Protein AF-A0A5B0FY81-F1 (afdb_monomer)

Mean predicted aligned error: 4.91 Å

Nearest PDB structures (foldseek):
  4obx-assembly2_C  TM=9.095E-01  e=8.368E-04  Saccharomyces cerevisiae S288C

Solvent-accessible surface area (backbone atoms only — not comparable to full-atom values): 5367 Å² total; per-residue (Å²): 115,67,67,61,50,46,33,49,53,48,72,73,47,59,93,93,61,84,86,84,86,91,75,80,62,65,57,83,55,62,73,57,31,54,49,50,59,57,44,46,70,62,49,45,46,61,53,26,59,73,75,42,99,56,32,64,61,45,41,52,50,48,51,52,55,66,73,44,56,37,64,68,58,46,43,52,48,39,44,74,40,68,52,73,92,76,82,130

Secondary structure (DSSP, 8-state):
-HHHHHHHHHHHSPTT-----------SSHHHHHHHHHHHHHHHHHHHHHH-S-HHHHHHHHHHHHHSPPHHHHHHHHHHTT--S---

Foldseek 3Di:
DVLVVLLVVVVPADVVDDDDDDDAAADPPVVVSVVVLVCLQVPQQVVCVVPPPCSPVSNVVSVCNNPDYHQVVVQVSNVVSPDPPRDD

Sequence (88 aa):
DYPRALSELYRVTKPGGRIVVLEFSTPTFAPFGKVYKKYIMKAIPPVARAISSNPESYVYLAESIIDWPDQRTLAQKFAQAGWQDVKY

Structure (mmCIF, N/CA/C/O backbone):
data_AF-A0A5B0FY81-F1
#
_entry.id   AF-A0A5B0FY81-F1
#
loop_
_atom_site.group_PDB
_atom_site.id
_atom_site.type_symbol
_atom_site.label_atom_id
_atom_site.label_alt_id
_atom_site.label_comp_id
_atom_site.label_asym_id
_atom_site.label_entity_id
_atom_site.label_seq_id
_atom_site.pdbx_PDB_ins_code
_atom_site.Cartn_x
_atom_site.Cartn_y
_atom_site.Cartn_z
_atom_site.occupancy
_atom_site.B_iso_or_equiv
_atom_site.auth_seq_id
_atom_site.auth_comp_id
_atom_site.auth_asym_id
_atom_site.auth_atom_id
_atom_site.pdbx_PDB_model_num
ATOM 1 N N . ASP A 1 1 ? 10.073 -4.984 5.828 1.00 86.88 1 ASP A N 1
ATOM 2 C CA . ASP A 1 1 ? 8.933 -5.901 6.009 1.00 86.88 1 ASP A CA 1
ATOM 3 C C . ASP A 1 1 ? 7.662 -5.099 6.282 1.00 86.88 1 ASP A C 1
ATOM 5 O O . ASP A 1 1 ? 7.517 -4.533 7.364 1.00 86.88 1 ASP A O 1
ATOM 9 N N . TYR A 1 2 ? 6.792 -4.950 5.280 1.00 92.94 2 TYR A N 1
ATOM 10 C CA . TYR A 1 2 ? 5.638 -4.047 5.368 1.00 92.94 2 TYR A CA 1
ATOM 11 C C . TYR A 1 2 ? 4.561 -4.479 6.389 1.00 92.94 2 TYR A C 1
ATOM 13 O O . TYR A 1 2 ? 4.039 -3.589 7.053 1.00 92.94 2 TYR A O 1
ATOM 21 N N . PRO A 1 3 ? 4.246 -5.772 6.637 1.00 95.38 3 PRO A N 1
ATOM 22 C CA . PRO A 1 3 ? 3.258 -6.172 7.647 1.00 95.38 3 PRO A CA 1
ATOM 23 C C . PRO A 1 3 ? 3.641 -5.737 9.066 1.00 95.38 3 PRO A C 1
ATOM 25 O O . PRO A 1 3 ? 2.782 -5.301 9.838 1.00 95.38 3 PRO A O 1
ATOM 28 N N . ARG A 1 4 ? 4.938 -5.783 9.401 1.00 97.56 4 ARG A N 1
ATOM 29 C CA . ARG A 1 4 ? 5.442 -5.239 10.667 1.00 97.56 4 ARG A CA 1
ATOM 30 C C . ARG A 1 4 ? 5.214 -3.731 10.748 1.00 97.56 4 ARG A C 1
ATOM 32 O O . ARG A 1 4 ? 4.765 -3.247 11.780 1.00 97.56 4 ARG A O 1
ATOM 39 N N . ALA A 1 5 ? 5.449 -3.004 9.655 1.00 96.94 5 ALA A N 1
ATOM 40 C CA . ALA A 1 5 ? 5.157 -1.574 9.593 1.00 96.94 5 ALA A CA 1
ATOM 41 C C . ALA A 1 5 ? 3.655 -1.285 9.769 1.00 96.94 5 ALA A C 1
ATOM 43 O O . ALA A 1 5 ? 3.310 -0.369 10.505 1.00 96.94 5 ALA A O 1
ATOM 44 N N . LEU A 1 6 ? 2.757 -2.091 9.187 1.00 97.31 6 LEU A N 1
ATOM 45 C CA . LEU A 1 6 ? 1.306 -1.925 9.379 1.00 97.31 6 LEU A CA 1
ATOM 46 C C . LEU A 1 6 ? 0.881 -2.114 10.843 1.00 97.31 6 LEU A C 1
ATOM 48 O O . LEU A 1 6 ? -0.003 -1.404 11.327 1.00 97.31 6 LEU A O 1
ATOM 52 N N . SER A 1 7 ? 1.532 -3.048 11.542 1.00 98.00 7 SER A N 1
ATOM 53 C CA . SER A 1 7 ? 1.315 -3.304 12.972 1.00 98.00 7 SER A CA 1
ATOM 54 C C . SER A 1 7 ? 1.843 -2.157 13.837 1.00 98.00 7 SER A C 1
ATOM 56 O O . SER A 1 7 ? 1.180 -1.728 14.779 1.00 98.00 7 SER A O 1
ATOM 58 N N . GLU A 1 8 ? 3.003 -1.596 13.488 1.00 98.31 8 GLU A N 1
ATOM 59 C CA . GLU A 1 8 ? 3.528 -0.410 14.171 1.00 98.31 8 GLU A CA 1
ATOM 60 C C . GLU A 1 8 ? 2.656 0.823 13.931 1.00 98.31 8 GLU A C 1
ATOM 62 O O . GLU A 1 8 ? 2.362 1.544 14.882 1.00 98.31 8 GLU A O 1
ATOM 67 N N . LEU A 1 9 ? 2.172 1.031 12.700 1.00 97.88 9 LEU A N 1
ATOM 68 C CA . LEU A 1 9 ? 1.210 2.090 12.388 1.00 97.88 9 LEU A CA 1
ATOM 69 C C . LEU A 1 9 ? -0.047 1.955 13.255 1.00 97.88 9 LEU A C 1
ATOM 71 O O . LEU A 1 9 ? -0.541 2.962 13.760 1.00 97.88 9 LEU A O 1
ATOM 75 N N . TYR A 1 10 ? -0.547 0.730 13.458 1.00 97.75 10 TYR A N 1
ATOM 76 C CA . TYR A 1 10 ? -1.695 0.478 14.333 1.00 97.75 10 TYR A CA 1
ATOM 77 C C . TYR A 1 10 ? -1.387 0.865 15.784 1.00 97.75 10 TYR A C 1
ATOM 79 O O . TYR A 1 10 ? -2.145 1.609 16.400 1.00 97.75 10 TYR A O 1
ATOM 87 N N . ARG A 1 11 ? -0.235 0.429 16.311 1.00 98.12 11 ARG A N 1
ATOM 88 C CA . ARG A 1 11 ? 0.188 0.685 17.696 1.00 98.12 11 ARG A CA 1
ATOM 89 C C . ARG A 1 11 ? 0.327 2.175 18.022 1.00 98.12 11 ARG A C 1
ATOM 91 O O . ARG A 1 11 ? 0.024 2.580 19.141 1.00 98.12 11 ARG A O 1
ATOM 98 N N . VAL A 1 12 ? 0.841 2.978 17.087 1.00 98.19 12 VAL A N 1
ATOM 99 C CA . VAL A 1 12 ? 1.120 4.409 17.327 1.00 98.19 12 VAL A CA 1
ATOM 100 C C . VAL A 1 12 ? -0.061 5.325 17.012 1.00 98.19 12 VAL A C 1
ATOM 102 O O . VAL A 1 12 ? -0.077 6.476 17.450 1.00 98.19 12 VAL A O 1
ATOM 105 N N . THR A 1 13 ? -1.048 4.843 16.257 1.00 98.12 13 THR A N 1
ATOM 106 C CA . THR A 1 13 ? -2.228 5.637 15.914 1.00 98.12 13 THR A CA 1
ATOM 107 C C . THR A 1 13 ? -3.169 5.709 17.113 1.00 98.12 13 THR A C 1
ATOM 109 O O . THR A 1 13 ? -3.503 4.700 17.728 1.00 98.12 13 THR A O 1
ATOM 112 N N . LYS A 1 14 ? -3.615 6.921 17.464 1.00 98.06 14 LYS A N 1
ATOM 113 C CA . LYS A 1 14 ? -4.587 7.112 18.551 1.00 98.06 14 LYS A CA 1
ATOM 114 C C . LYS A 1 14 ? -5.906 6.390 18.230 1.00 98.06 14 LYS A C 1
ATOM 116 O O . LYS A 1 14 ? -6.286 6.349 17.058 1.00 98.06 14 LYS A O 1
ATOM 121 N N . PRO A 1 15 ? -6.653 5.905 19.240 1.00 96.75 15 PRO A N 1
ATOM 122 C CA . PRO A 1 15 ? -7.999 5.376 19.028 1.00 96.75 15 PRO A CA 1
ATOM 123 C C . PRO A 1 15 ? -8.876 6.351 18.225 1.00 96.75 15 PRO A C 1
ATOM 125 O O . PRO A 1 15 ? -8.898 7.547 18.512 1.00 96.75 15 PRO A O 1
ATOM 128 N N . GLY A 1 16 ? -9.564 5.843 17.198 1.00 96.12 16 GLY A N 1
ATOM 129 C CA . GLY A 1 16 ? -10.364 6.646 16.259 1.00 96.12 16 GLY A CA 1
ATOM 130 C C . GLY A 1 16 ? -9.570 7.339 15.141 1.00 96.12 16 GLY A C 1
ATOM 131 O O . GLY A 1 16 ? -10.167 7.981 14.278 1.00 96.12 16 GLY A O 1
ATOM 132 N N . GLY A 1 17 ? -8.239 7.218 15.127 1.00 97.31 17 GLY A N 1
ATOM 133 C CA . GLY A 1 17 ? -7.392 7.733 14.055 1.00 97.31 17 GLY A CA 1
ATOM 134 C C . GLY A 1 17 ? -7.560 6.971 12.737 1.00 97.31 17 GLY A C 1
ATOM 135 O O . GLY A 1 17 ? -7.978 5.814 12.707 1.00 97.31 17 GLY A O 1
ATOM 136 N N . ARG A 1 18 ? -7.207 7.631 11.631 1.00 96.88 18 ARG A N 1
ATOM 137 C CA . ARG A 1 18 ? -7.254 7.073 10.274 1.00 96.88 18 ARG A CA 1
ATOM 138 C C . ARG A 1 18 ? -5.889 7.182 9.615 1.00 96.88 18 ARG A C 1
ATOM 140 O O . ARG A 1 18 ? -5.211 8.195 9.759 1.00 96.88 18 ARG A O 1
ATOM 147 N N . ILE A 1 19 ? -5.550 6.172 8.827 1.00 96.75 19 ILE A N 1
ATOM 148 C CA . ILE A 1 19 ? -4.420 6.201 7.900 1.00 96.75 19 ILE A CA 1
ATOM 149 C C . ILE A 1 19 ? -4.924 6.254 6.460 1.00 96.75 19 ILE A C 1
ATOM 151 O O . ILE A 1 19 ? -6.002 5.746 6.147 1.00 96.75 19 ILE A O 1
ATOM 155 N N . VAL A 1 20 ? -4.131 6.865 5.588 1.00 96.69 20 VAL A N 1
ATOM 156 C CA . VAL A 1 20 ? -4.357 6.890 4.142 1.00 96.69 20 VAL A CA 1
ATOM 157 C C . VAL A 1 20 ? -3.035 6.530 3.484 1.00 96.69 20 VAL A C 1
ATOM 159 O O . VAL A 1 20 ? -2.011 7.133 3.798 1.00 96.69 20 VAL A O 1
ATOM 162 N N . VAL A 1 21 ? -3.055 5.536 2.600 1.00 95.19 21 VAL A N 1
ATOM 163 C CA . VAL A 1 21 ? -1.875 5.077 1.864 1.00 95.19 21 VAL A CA 1
ATOM 164 C C . VAL A 1 21 ? -2.099 5.362 0.388 1.00 95.19 21 VAL A C 1
ATOM 166 O O . VAL A 1 21 ? -3.072 4.883 -0.190 1.00 95.19 21 VAL A O 1
ATOM 169 N N . LEU A 1 22 ? -1.203 6.147 -0.204 1.00 95.94 22 LEU A N 1
ATOM 170 C CA . LEU A 1 22 ? -1.146 6.390 -1.639 1.00 95.94 22 LEU A CA 1
ATOM 171 C C . LEU A 1 22 ? 0.095 5.683 -2.174 1.00 95.94 22 LEU A C 1
ATOM 173 O O . LEU A 1 22 ? 1.206 6.154 -1.961 1.00 95.94 22 LEU A O 1
ATOM 177 N N . GLU A 1 23 ? -0.113 4.547 -2.827 1.00 92.75 23 GLU A N 1
ATOM 178 C CA . GLU A 1 23 ? 0.962 3.709 -3.352 1.00 92.75 23 GLU A CA 1
ATOM 179 C C . GLU A 1 23 ? 0.581 3.064 -4.684 1.00 92.75 23 GLU A C 1
ATOM 181 O O . GLU A 1 23 ? -0.588 3.059 -5.087 1.00 92.75 23 GLU A O 1
ATOM 186 N N . PHE A 1 24 ? 1.578 2.497 -5.362 1.00 90.31 24 PHE A N 1
ATOM 187 C CA . PHE A 1 24 ? 1.358 1.678 -6.548 1.00 90.31 24 PHE A CA 1
ATOM 188 C C . PHE A 1 24 ? 0.538 0.420 -6.229 1.00 90.31 24 PHE A C 1
ATOM 190 O O . PHE A 1 24 ? 0.542 -0.107 -5.117 1.00 90.31 24 PHE A O 1
ATOM 197 N N . SER A 1 25 ? -0.183 -0.091 -7.230 1.00 90.81 25 SER A N 1
ATOM 198 C CA . SER A 1 25 ? -0.894 -1.364 -7.111 1.00 90.81 25 SER A CA 1
ATOM 199 C C . SER A 1 25 ? -1.130 -2.023 -8.471 1.00 90.81 25 SER A C 1
ATOM 201 O O . SER A 1 25 ? -0.681 -1.539 -9.512 1.00 90.81 25 SER A O 1
ATOM 203 N N . THR A 1 26 ? -1.837 -3.155 -8.473 1.00 89.19 26 THR A N 1
ATOM 204 C CA . THR A 1 26 ? -2.142 -3.903 -9.695 1.00 89.19 26 THR A CA 1
ATOM 205 C C . THR A 1 26 ? -3.446 -3.394 -10.327 1.00 89.19 26 THR A C 1
ATOM 207 O O . THR A 1 26 ? -4.475 -3.344 -9.651 1.00 89.19 26 THR A O 1
ATOM 210 N N . PRO A 1 27 ? -3.457 -3.040 -11.626 1.00 90.00 27 PRO A N 1
ATOM 211 C CA . PRO A 1 27 ? -4.693 -2.682 -12.316 1.00 90.00 27 PRO A CA 1
ATOM 212 C C . PRO A 1 27 ? -5.726 -3.818 -12.297 1.00 90.00 27 PRO A C 1
ATOM 214 O O . PRO A 1 27 ? -5.383 -4.980 -12.516 1.00 90.00 27 PRO A O 1
ATOM 217 N N . THR A 1 28 ? -7.001 -3.480 -12.098 1.00 89.31 28 THR A N 1
ATOM 218 C CA . THR A 1 28 ? -8.093 -4.459 -11.931 1.00 89.31 28 THR A CA 1
ATOM 219 C C . THR A 1 28 ? -8.530 -5.121 -13.240 1.00 89.31 28 THR A C 1
ATOM 221 O O . THR A 1 28 ? -8.979 -6.267 -13.240 1.00 89.31 28 THR A O 1
ATOM 224 N N . PHE A 1 29 ? -8.369 -4.442 -14.380 1.00 90.88 29 PHE A N 1
ATOM 225 C CA . PHE A 1 29 ? -8.650 -5.027 -15.689 1.00 90.88 29 PHE A CA 1
ATOM 226 C C . PHE A 1 29 ? -7.535 -6.004 -16.085 1.00 90.88 29 PHE A C 1
ATOM 228 O O . PHE A 1 29 ? -6.445 -5.597 -16.490 1.00 90.88 29 PHE A O 1
ATOM 235 N N . ALA A 1 30 ? -7.809 -7.307 -15.975 1.00 85.62 30 ALA A N 1
ATOM 236 C CA . ALA A 1 30 ? -6.804 -8.366 -16.095 1.00 85.62 30 ALA A CA 1
ATOM 237 C C . ALA A 1 30 ? -5.941 -8.325 -17.379 1.00 85.62 30 ALA A C 1
ATOM 239 O O . ALA A 1 30 ? -4.728 -8.537 -17.269 1.00 85.62 30 ALA A O 1
ATOM 240 N N . PRO A 1 31 ? -6.478 -8.035 -18.584 1.00 87.31 31 PRO A N 1
ATOM 241 C CA . PRO A 1 31 ? -5.650 -7.890 -19.782 1.00 87.31 31 PRO A CA 1
ATOM 242 C C . PRO A 1 31 ? -4.639 -6.748 -19.652 1.00 87.31 31 PRO A C 1
ATOM 244 O O . PRO A 1 31 ? -3.456 -6.936 -19.935 1.00 87.31 31 PRO A O 1
ATOM 247 N N . PHE A 1 32 ? -5.076 -5.595 -19.144 1.00 85.81 32 PHE A N 1
ATOM 248 C CA . PHE A 1 32 ? -4.190 -4.460 -18.911 1.00 85.81 32 PHE A CA 1
ATOM 249 C C . PHE A 1 32 ? -3.202 -4.731 -17.776 1.00 85.81 32 PHE A C 1
ATOM 251 O O . PHE A 1 32 ? -2.031 -4.427 -17.937 1.00 85.81 32 PHE A O 1
ATOM 258 N N . GLY A 1 33 ? -3.606 -5.390 -16.686 1.00 85.31 33 GLY A N 1
ATOM 259 C CA . GLY A 1 33 ? -2.696 -5.772 -15.600 1.00 85.31 33 GLY A CA 1
ATOM 260 C C . GLY A 1 33 ? -1.543 -6.674 -16.066 1.00 85.31 33 GLY A C 1
ATOM 261 O O . GLY A 1 33 ? -0.393 -6.469 -15.672 1.00 85.31 33 GLY A O 1
ATOM 262 N N . LYS A 1 34 ? -1.817 -7.632 -16.966 1.00 82.88 34 LYS A N 1
ATOM 263 C CA . LYS A 1 34 ? -0.780 -8.485 -17.580 1.00 82.88 34 LYS A CA 1
ATOM 264 C C . LYS A 1 34 ? 0.188 -7.682 -18.446 1.00 82.88 34 LYS A C 1
ATOM 266 O O . LYS A 1 34 ? 1.398 -7.894 -18.369 1.00 82.88 34 LYS A O 1
ATOM 271 N N . VAL A 1 35 ? -0.341 -6.775 -19.267 1.00 83.56 35 VAL A N 1
ATOM 272 C CA . VAL A 1 35 ? 0.460 -5.874 -20.107 1.00 83.56 35 VAL A CA 1
ATOM 273 C C . VAL A 1 35 ? 1.303 -4.965 -19.217 1.00 83.56 35 VAL A C 1
ATOM 275 O O . VAL A 1 35 ? 2.519 -4.975 -19.341 1.00 83.56 35 VAL A O 1
ATOM 278 N N . TYR A 1 36 ? 0.688 -4.278 -18.261 1.00 80.19 36 TYR A N 1
ATOM 279 C CA . TYR A 1 36 ? 1.323 -3.374 -17.307 1.00 80.19 36 TYR A CA 1
ATOM 280 C C . TYR A 1 36 ? 2.529 -4.014 -16.610 1.00 80.19 36 TYR A C 1
ATOM 282 O O . TYR A 1 36 ? 3.641 -3.507 -16.743 1.00 80.19 36 TYR A O 1
ATOM 290 N N . LYS A 1 37 ? 2.356 -5.183 -15.972 1.00 76.06 37 LYS A N 1
ATOM 291 C CA . LYS A 1 37 ? 3.462 -5.887 -15.292 1.00 76.06 37 LYS A CA 1
ATOM 292 C C . LYS A 1 37 ? 4.580 -6.293 -16.256 1.00 76.06 37 LYS A C 1
ATOM 294 O O . LYS A 1 37 ? 5.759 -6.115 -15.959 1.00 76.06 37 LYS A O 1
ATOM 299 N N . LYS A 1 38 ? 4.227 -6.810 -17.438 1.00 76.62 38 LYS A N 1
ATOM 300 C CA . LYS A 1 38 ? 5.205 -7.255 -18.446 1.00 76.62 38 LYS A CA 1
ATOM 301 C C . LYS A 1 38 ? 5.962 -6.088 -19.084 1.00 76.62 38 LYS A C 1
ATOM 303 O O . LYS A 1 38 ? 7.139 -6.239 -19.404 1.00 76.62 38 LYS A O 1
ATOM 308 N N . TYR A 1 39 ? 5.292 -4.960 -19.303 1.00 73.75 39 TYR A N 1
ATOM 309 C CA . TYR A 1 39 ? 5.873 -3.779 -19.931 1.00 73.75 39 TYR A CA 1
ATOM 310 C C . TYR A 1 39 ? 6.718 -2.973 -18.953 1.00 73.75 39 TYR A C 1
ATOM 312 O O . TYR A 1 39 ? 7.818 -2.597 -19.338 1.00 73.75 39 TYR A O 1
ATOM 320 N N . ILE A 1 40 ? 6.290 -2.783 -17.699 1.00 71.75 40 IL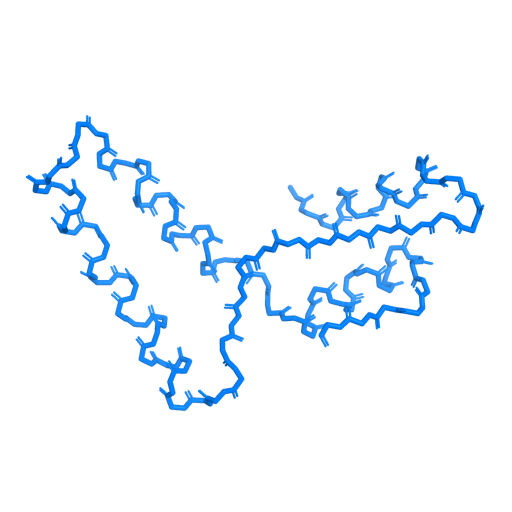E A N 1
ATOM 321 C CA . ILE A 1 40 ? 7.112 -2.107 -16.681 1.00 71.75 40 ILE A CA 1
ATOM 322 C C . ILE A 1 40 ? 8.479 -2.784 -16.544 1.00 71.75 40 ILE A C 1
ATOM 324 O O . ILE A 1 40 ? 9.500 -2.109 -16.675 1.00 71.75 40 ILE A O 1
ATOM 328 N N . MET A 1 41 ? 8.513 -4.117 -16.425 1.00 66.44 41 MET A N 1
ATOM 329 C CA . MET A 1 41 ? 9.774 -4.866 -16.304 1.00 66.44 41 MET A CA 1
ATOM 330 C C . MET A 1 41 ? 10.703 -4.738 -17.501 1.00 66.44 41 MET A C 1
ATOM 332 O O . MET A 1 41 ? 11.918 -4.858 -17.368 1.00 66.44 41 MET A O 1
ATOM 336 N N . LYS A 1 42 ? 10.141 -4.556 -18.696 1.00 70.25 42 LYS A N 1
ATOM 337 C CA . LYS A 1 42 ? 10.917 -4.573 -19.937 1.00 70.25 42 LYS A CA 1
ATOM 338 C C . LYS A 1 42 ? 11.280 -3.183 -20.434 1.00 70.25 42 LYS A C 1
ATOM 340 O O . LYS A 1 42 ? 12.304 -3.046 -21.090 1.00 70.25 42 LYS A O 1
ATOM 345 N N . ALA A 1 43 ? 10.455 -2.180 -20.150 1.00 73.25 43 ALA A N 1
ATOM 346 C CA . ALA A 1 43 ? 10.596 -0.839 -20.699 1.00 73.25 43 ALA A CA 1
ATOM 347 C C . ALA A 1 43 ? 11.349 0.112 -19.762 1.00 73.25 43 ALA A C 1
ATOM 349 O O . ALA A 1 43 ? 12.151 0.906 -20.248 1.00 73.25 43 ALA A O 1
ATOM 350 N N . ILE A 1 44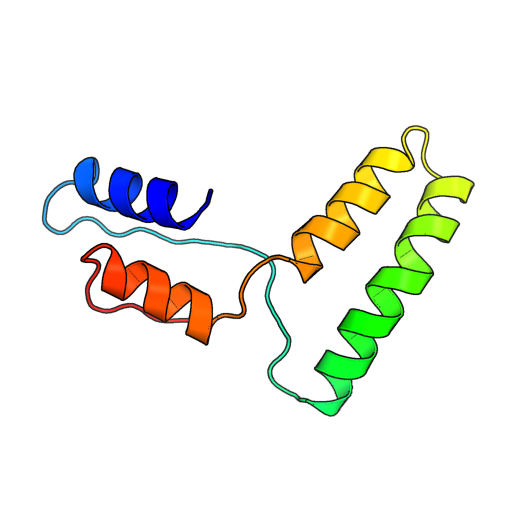 ? 11.147 0.022 -18.440 1.00 72.69 44 ILE A N 1
ATOM 351 C CA . ILE A 1 44 ? 11.775 0.961 -17.495 1.00 72.69 44 ILE A CA 1
ATOM 352 C C . ILE A 1 44 ? 13.308 0.812 -17.466 1.00 72.69 44 ILE A C 1
ATOM 354 O O . ILE A 1 44 ? 13.987 1.827 -17.628 1.00 72.69 44 ILE A O 1
ATOM 358 N N . PRO A 1 45 ? 13.897 -0.397 -17.350 1.00 71.31 45 PRO A N 1
ATOM 359 C CA . PRO A 1 45 ? 15.351 -0.520 -17.220 1.00 71.31 45 PRO A CA 1
ATOM 360 C C . PRO A 1 45 ? 16.161 -0.042 -18.442 1.00 71.31 45 PRO A C 1
ATOM 362 O O . PRO A 1 45 ? 17.160 0.650 -18.245 1.00 71.31 45 PRO A O 1
ATOM 365 N N . PRO A 1 46 ? 15.792 -0.359 -19.703 1.00 76.06 46 PRO A N 1
ATOM 366 C CA . PRO A 1 46 ? 16.525 0.142 -20.868 1.00 76.06 46 PRO A CA 1
ATOM 367 C C . PRO A 1 46 ? 16.416 1.658 -21.042 1.00 76.06 46 PRO A C 1
ATOM 369 O O . PRO A 1 46 ? 17.416 2.297 -21.355 1.00 76.06 46 PRO A O 1
ATOM 372 N N . VAL A 1 47 ? 15.229 2.232 -20.809 1.00 73.38 47 VAL A N 1
ATOM 373 C CA . VAL A 1 47 ? 15.017 3.685 -20.896 1.00 73.38 47 VAL A CA 1
ATOM 374 C C . VAL A 1 47 ? 15.828 4.393 -19.817 1.00 73.38 47 VAL A C 1
ATOM 376 O O . VAL A 1 47 ? 16.569 5.319 -20.129 1.00 73.38 47 VAL A O 1
ATOM 379 N N . ALA A 1 48 ?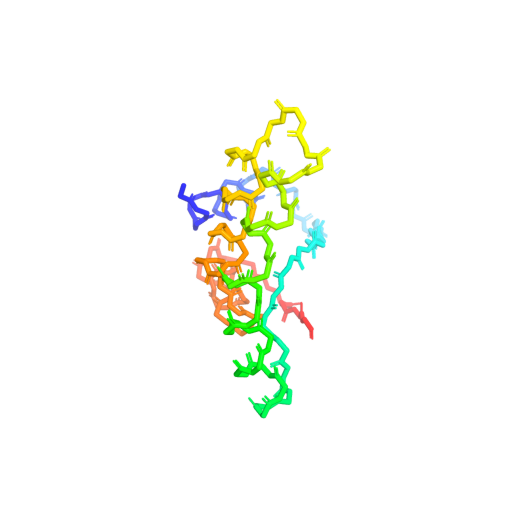 15.784 3.906 -18.575 1.00 72.06 48 ALA A N 1
ATOM 380 C CA . ALA A 1 48 ? 16.565 4.464 -17.478 1.00 72.06 48 ALA A CA 1
ATOM 381 C C . ALA A 1 48 ? 18.077 4.386 -17.727 1.00 72.06 48 ALA A C 1
ATOM 383 O O . ALA A 1 48 ? 18.773 5.365 -17.486 1.00 72.06 48 ALA A O 1
ATOM 384 N N . ARG A 1 49 ? 18.592 3.276 -18.275 1.00 74.94 49 ARG A N 1
ATOM 385 C CA . ARG A 1 49 ? 20.010 3.174 -18.667 1.00 74.94 49 ARG A CA 1
ATOM 386 C C . ARG A 1 49 ? 20.416 4.168 -19.753 1.00 74.94 49 ARG A C 1
ATOM 388 O O . ARG A 1 49 ? 21.575 4.560 -19.791 1.00 74.94 49 ARG A O 1
ATOM 395 N N . ALA A 1 50 ? 19.493 4.547 -20.632 1.00 78.00 50 ALA A N 1
ATOM 396 C CA . ALA A 1 50 ? 19.781 5.459 -21.733 1.00 78.00 50 ALA A CA 1
ATOM 397 C C . ALA A 1 50 ? 19.747 6.942 -21.323 1.00 78.00 50 ALA A C 1
ATOM 399 O O . ALA A 1 50 ? 20.463 7.738 -21.922 1.00 78.00 50 ALA A O 1
ATOM 400 N N . ILE A 1 51 ? 18.919 7.321 -20.340 1.00 78.06 51 ILE A N 1
ATOM 401 C CA . ILE A 1 51 ? 18.663 8.740 -20.013 1.00 78.06 51 ILE A CA 1
ATOM 402 C C . ILE A 1 51 ? 19.013 9.140 -18.576 1.00 78.06 51 ILE A C 1
ATOM 404 O O . ILE A 1 51 ? 19.092 10.331 -18.285 1.00 78.06 51 ILE A O 1
ATOM 408 N N . SER A 1 52 ? 19.169 8.183 -17.658 1.00 76.38 52 SER A N 1
ATOM 409 C CA . SER A 1 52 ? 19.370 8.473 -16.239 1.00 76.38 52 SER A CA 1
ATOM 410 C C . SER A 1 52 ? 20.840 8.415 -15.847 1.00 76.38 52 SER A C 1
ATOM 412 O O . SER A 1 52 ? 21.554 7.477 -16.190 1.00 76.38 52 SER A O 1
ATOM 414 N N . SER A 1 53 ? 21.261 9.369 -15.018 1.00 79.94 53 SER A N 1
ATOM 415 C CA . SER A 1 53 ? 22.525 9.304 -14.282 1.00 79.94 53 SER A CA 1
ATOM 416 C C . SER A 1 53 ? 22.524 8.249 -13.163 1.00 79.94 53 SER A C 1
ATOM 418 O O . SER A 1 53 ? 23.582 7.970 -12.607 1.00 79.94 53 SER A O 1
ATOM 420 N N . ASN A 1 54 ? 21.368 7.651 -12.834 1.00 80.81 54 ASN A N 1
ATOM 421 C CA . ASN A 1 54 ? 21.237 6.580 -11.841 1.00 80.81 54 ASN A CA 1
ATOM 422 C C . ASN A 1 54 ? 20.247 5.486 -12.305 1.00 80.81 54 ASN A C 1
ATOM 424 O O . ASN A 1 54 ? 19.104 5.431 -11.841 1.00 80.81 54 ASN A O 1
ATOM 428 N N . PRO A 1 55 ? 20.662 4.600 -13.226 1.00 80.56 55 PRO A N 1
ATOM 429 C CA . PRO A 1 55 ? 19.801 3.542 -13.756 1.00 80.56 55 PRO A CA 1
ATOM 430 C C . PRO A 1 55 ? 19.347 2.517 -12.706 1.00 80.56 55 PRO A C 1
ATOM 432 O O . PRO A 1 55 ? 18.250 1.972 -12.818 1.00 80.56 55 PRO A O 1
ATOM 435 N N . GLU A 1 56 ? 20.166 2.265 -11.684 1.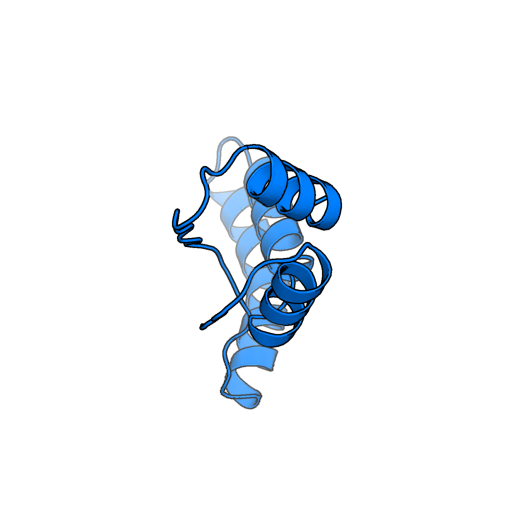00 83.25 56 GLU A N 1
ATOM 436 C CA . GLU A 1 56 ? 19.893 1.286 -10.622 1.00 83.25 56 GLU A CA 1
ATOM 437 C C . GLU A 1 56 ? 18.645 1.654 -9.812 1.00 83.25 56 GLU A C 1
ATOM 439 O O . GLU A 1 56 ? 17.824 0.790 -9.513 1.00 83.25 56 GLU A O 1
ATOM 444 N N . SER A 1 57 ? 18.427 2.947 -9.551 1.00 84.38 57 SER A N 1
ATOM 445 C CA . SER A 1 57 ? 17.234 3.419 -8.829 1.00 84.38 57 SER A CA 1
ATOM 446 C C . SER A 1 57 ? 15.931 3.130 -9.578 1.00 84.38 57 SER A C 1
ATOM 448 O O . SER A 1 57 ? 14.903 2.871 -8.959 1.00 84.38 57 SER A O 1
ATOM 450 N N . TYR A 1 58 ? 15.957 3.141 -10.912 1.00 81.69 58 TYR A N 1
ATOM 451 C CA . TYR A 1 58 ? 14.785 2.822 -11.732 1.00 81.69 58 TYR A CA 1
ATOM 452 C C . TYR A 1 58 ? 14.533 1.319 -11.831 1.00 81.69 58 TYR A C 1
ATOM 454 O O . TYR A 1 58 ? 13.378 0.903 -11.912 1.00 81.69 58 TYR A O 1
ATOM 462 N N . VAL A 1 59 ? 15.597 0.510 -11.814 1.00 82.19 59 VAL A N 1
ATOM 463 C CA . VAL A 1 59 ? 15.475 -0.948 -11.683 1.00 82.19 59 VAL A CA 1
ATOM 464 C C . VAL A 1 59 ? 14.814 -1.276 -10.349 1.00 82.19 59 VAL A C 1
ATOM 466 O O . VAL A 1 59 ? 13.772 -1.924 -10.342 1.00 82.19 59 VAL A O 1
ATOM 469 N N . TYR A 1 60 ? 15.330 -0.715 -9.255 1.00 86.38 60 TYR A N 1
ATOM 470 C CA . TYR A 1 60 ? 14.744 -0.869 -7.926 1.00 86.38 60 TYR A CA 1
ATOM 471 C C . TYR A 1 60 ? 13.286 -0.383 -7.864 1.00 86.38 60 TYR A C 1
ATOM 473 O O . TY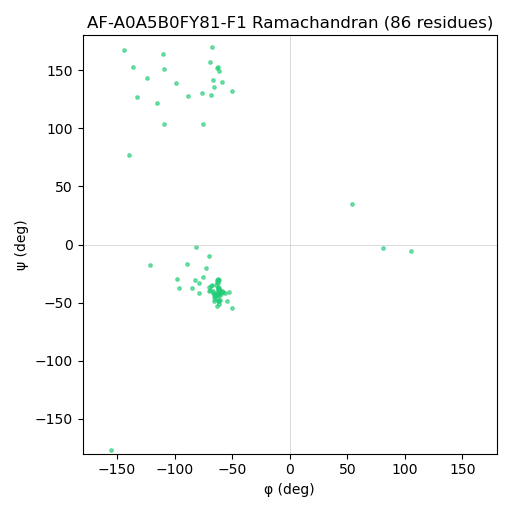R A 1 60 ? 12.428 -1.040 -7.275 1.00 86.38 60 TYR A O 1
ATOM 481 N N . LEU A 1 61 ? 12.962 0.745 -8.505 1.00 85.94 61 LEU A N 1
ATOM 482 C CA . LEU A 1 61 ? 11.583 1.230 -8.585 1.00 85.94 61 LEU A CA 1
ATOM 483 C C . LEU A 1 61 ? 10.671 0.217 -9.293 1.00 85.94 61 LEU A C 1
ATOM 485 O O . LEU A 1 61 ? 9.598 -0.100 -8.789 1.00 85.94 61 LEU A O 1
ATOM 489 N N . ALA A 1 62 ? 11.091 -0.311 -10.443 1.00 83.81 62 ALA A N 1
ATOM 490 C CA . ALA A 1 62 ? 10.301 -1.293 -11.180 1.00 83.81 62 ALA A CA 1
ATOM 491 C C . ALA A 1 62 ? 10.099 -2.588 -10.375 1.00 83.81 62 ALA A C 1
ATOM 493 O O . ALA A 1 62 ? 8.981 -3.098 -10.321 1.00 83.81 62 ALA A O 1
ATOM 494 N N . GLU A 1 63 ? 11.157 -3.084 -9.730 1.00 86.06 63 GLU A N 1
ATOM 495 C CA . GLU A 1 63 ? 11.113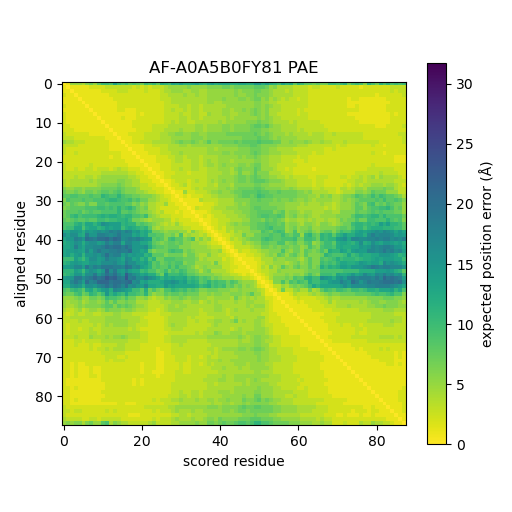 -4.272 -8.871 1.00 86.06 63 GLU A CA 1
ATOM 496 C C . GLU A 1 63 ? 10.181 -4.060 -7.672 1.00 86.06 63 GLU A C 1
ATOM 498 O O . GLU A 1 63 ? 9.262 -4.850 -7.455 1.00 86.06 63 GLU A O 1
ATOM 503 N N . SER A 1 64 ? 10.321 -2.937 -6.962 1.00 89.31 64 SER A N 1
ATOM 504 C CA . SER A 1 64 ? 9.493 -2.640 -5.787 1.00 89.31 64 SER A CA 1
ATOM 505 C C . SER A 1 64 ? 8.005 -2.483 -6.118 1.00 89.31 64 SER A C 1
ATOM 507 O O . SER A 1 64 ? 7.171 -2.949 -5.347 1.00 89.31 64 SER A O 1
ATOM 509 N N . ILE A 1 65 ? 7.648 -1.925 -7.284 1.00 88.00 65 ILE A N 1
ATOM 510 C CA . ILE A 1 65 ? 6.251 -1.852 -7.759 1.00 88.00 65 ILE A CA 1
ATOM 511 C C . ILE A 1 65 ? 5.646 -3.248 -7.972 1.00 88.00 65 ILE A C 1
ATOM 513 O O . ILE A 1 65 ? 4.441 -3.438 -7.804 1.00 88.00 65 ILE A O 1
ATOM 517 N N . ILE A 1 66 ? 6.455 -4.222 -8.388 1.00 85.19 66 ILE A N 1
ATOM 518 C CA . ILE A 1 66 ? 5.984 -5.570 -8.735 1.00 85.19 66 ILE A CA 1
ATOM 519 C C . ILE A 1 66 ? 5.869 -6.464 -7.516 1.00 85.19 66 ILE A C 1
ATOM 521 O O . ILE A 1 66 ? 4.918 -7.246 -7.438 1.00 85.19 66 ILE A O 1
ATOM 525 N N . ASP A 1 67 ? 6.809 -6.325 -6.589 1.00 89.25 67 ASP A N 1
ATOM 526 C CA . ASP A 1 67 ? 6.806 -7.044 -5.321 1.00 89.25 67 ASP A CA 1
ATOM 527 C C . ASP A 1 67 ? 5.734 -6.503 -4.360 1.00 89.25 67 ASP A C 1
ATOM 529 O O . ASP A 1 67 ? 5.315 -7.200 -3.431 1.00 89.25 67 ASP A O 1
ATOM 533 N N . TRP A 1 68 ? 5.255 -5.274 -4.585 1.00 92.25 68 TRP A N 1
ATOM 534 C CA . TRP A 1 68 ? 4.198 -4.673 -3.780 1.00 92.25 68 TRP A CA 1
ATOM 535 C C . TRP A 1 68 ? 2.852 -5.411 -3.939 1.00 92.25 68 TRP A C 1
ATOM 537 O O . TRP A 1 68 ? 2.441 -5.740 -5.059 1.00 92.25 68 TRP A O 1
ATOM 547 N N . PRO A 1 69 ? 2.120 -5.674 -2.837 1.00 93.81 69 PRO A N 1
ATOM 548 C CA . PRO A 1 69 ? 0.840 -6.372 -2.889 1.00 93.81 69 PRO A CA 1
ATOM 549 C C . PRO A 1 69 ? -0.227 -5.604 -3.682 1.00 93.81 69 PRO A C 1
ATOM 551 O O . PRO A 1 69 ? -0.264 -4.372 -3.717 1.00 93.81 69 PRO A O 1
ATOM 554 N N . ASP A 1 70 ? -1.168 -6.348 -4.269 1.00 94.06 70 ASP A N 1
ATOM 555 C CA . ASP A 1 70 ? -2.389 -5.745 -4.801 1.00 94.06 70 ASP A CA 1
ATOM 556 C C . ASP A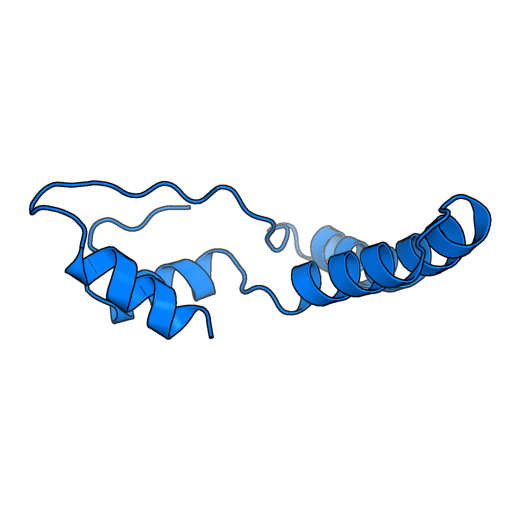 1 70 ? -3.284 -5.180 -3.685 1.00 94.06 70 ASP A C 1
ATOM 558 O O . ASP A 1 70 ? -3.071 -5.412 -2.490 1.00 94.06 70 ASP A O 1
ATOM 562 N N . GLN A 1 71 ? -4.307 -4.426 -4.080 1.00 95.06 71 GLN A N 1
ATOM 563 C CA . GLN A 1 71 ? -5.165 -3.697 -3.155 1.00 95.06 71 GLN A CA 1
ATOM 564 C C . GLN A 1 71 ? -5.866 -4.631 -2.158 1.00 95.06 71 GLN A C 1
ATOM 566 O O . GLN A 1 71 ? -5.911 -4.353 -0.958 1.00 95.06 71 GLN A O 1
ATOM 571 N N . ARG A 1 72 ? -6.371 -5.776 -2.635 1.00 95.75 72 ARG A N 1
ATOM 572 C CA . ARG A 1 72 ? -7.059 -6.767 -1.798 1.00 95.75 72 ARG A CA 1
ATOM 573 C C . ARG A 1 72 ? -6.103 -7.397 -0.790 1.00 95.75 72 ARG A C 1
ATOM 575 O O . ARG A 1 72 ? -6.454 -7.527 0.382 1.00 95.75 72 ARG A O 1
ATOM 582 N N . THR A 1 73 ? -4.914 -7.783 -1.234 1.00 96.19 73 THR A N 1
ATOM 583 C CA . THR A 1 73 ? -3.886 -8.409 -0.399 1.00 96.19 73 THR A CA 1
ATOM 584 C C . THR A 1 73 ? -3.382 -7.426 0.652 1.00 96.19 73 THR A C 1
ATOM 586 O O . THR A 1 73 ? -3.263 -7.782 1.826 1.00 96.19 73 THR A O 1
ATOM 589 N N . LEU A 1 74 ? -3.151 -6.167 0.271 1.00 96.94 74 LEU A N 1
ATOM 590 C CA . LEU A 1 74 ? -2.767 -5.110 1.203 1.00 96.94 74 LEU A CA 1
ATOM 591 C C . LEU A 1 74 ? -3.872 -4.848 2.235 1.00 96.94 74 LEU A C 1
ATOM 593 O O . LEU A 1 74 ? -3.588 -4.782 3.430 1.00 96.94 74 LEU A O 1
ATOM 597 N N . ALA A 1 75 ? -5.135 -4.787 1.807 1.00 97.12 75 ALA A N 1
ATOM 598 C CA . ALA A 1 75 ? -6.268 -4.603 2.710 1.00 97.12 75 ALA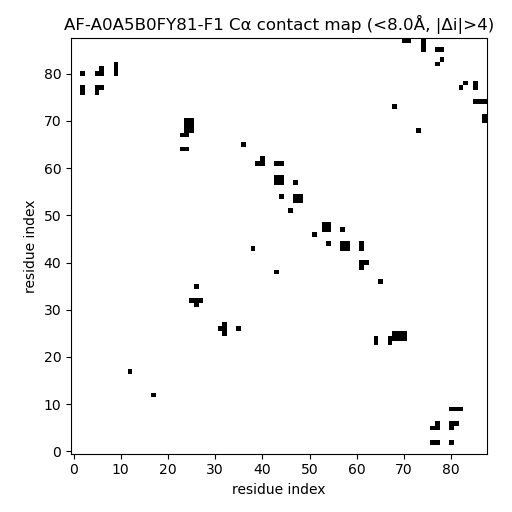 A CA 1
ATOM 599 C C . ALA A 1 75 ? -6.401 -5.744 3.732 1.00 97.12 75 ALA A C 1
ATOM 601 O O . ALA A 1 75 ? -6.638 -5.500 4.915 1.00 97.12 75 ALA A O 1
ATOM 602 N N . GLN A 1 76 ? -6.175 -6.991 3.307 1.00 97.62 76 GLN A N 1
ATOM 603 C CA . GLN A 1 76 ? -6.128 -8.139 4.216 1.00 97.62 76 GLN A CA 1
ATOM 604 C C . GLN A 1 76 ? -4.988 -8.021 5.233 1.00 97.62 76 GLN A C 1
ATOM 606 O O . GLN A 1 76 ? -5.167 -8.379 6.395 1.00 97.62 76 GLN A O 1
ATOM 611 N N . LYS A 1 77 ? -3.826 -7.499 4.824 1.00 97.75 77 LYS A N 1
ATOM 612 C CA . LYS A 1 77 ? -2.684 -7.275 5.723 1.00 97.75 77 LYS A CA 1
ATOM 613 C C . LYS A 1 77 ? -2.961 -6.166 6.739 1.00 97.75 77 LYS A C 1
ATOM 615 O O . LYS A 1 77 ? -2.580 -6.316 7.895 1.00 97.75 77 LYS A O 1
ATOM 620 N N . PHE A 1 78 ? -3.686 -5.118 6.351 1.00 97.88 78 PHE A N 1
ATOM 621 C CA . PHE A 1 78 ? -4.201 -4.116 7.289 1.00 97.88 78 PHE A CA 1
ATOM 622 C C . PHE A 1 78 ? -5.163 -4.727 8.311 1.00 97.88 78 PHE A C 1
ATOM 624 O O . PHE A 1 78 ? -4.977 -4.528 9.511 1.00 97.88 78 PHE A O 1
ATOM 631 N N . ALA A 1 79 ? -6.134 -5.524 7.860 1.00 97.75 79 ALA A N 1
ATOM 632 C CA . ALA A 1 79 ? -7.072 -6.201 8.755 1.00 97.75 79 ALA A CA 1
ATOM 633 C C . ALA A 1 79 ? -6.356 -7.153 9.735 1.00 97.75 79 ALA A C 1
ATOM 635 O O . ALA A 1 79 ? -6.656 -7.157 10.926 1.00 97.75 79 ALA A O 1
ATOM 636 N N . GLN A 1 80 ? -5.349 -7.901 9.264 1.00 97.94 80 GLN A N 1
ATOM 637 C CA . GLN A 1 80 ? -4.506 -8.766 10.106 1.00 97.94 80 GLN A CA 1
ATOM 638 C C . GLN A 1 80 ? -3.733 -7.985 11.182 1.00 97.94 80 GLN A C 1
ATOM 640 O O . GLN A 1 80 ? -3.487 -8.524 12.256 1.00 97.94 80 GLN A O 1
ATOM 645 N N . ALA A 1 81 ? -3.371 -6.728 10.915 1.00 97.81 81 ALA A N 1
ATOM 646 C CA . ALA A 1 81 ? -2.698 -5.849 11.871 1.00 97.81 81 ALA A CA 1
ATOM 647 C C . ALA A 1 81 ? -3.655 -5.169 12.878 1.00 97.81 81 ALA A C 1
ATOM 649 O O . ALA A 1 81 ? -3.187 -4.448 13.754 1.00 97.81 81 ALA A O 1
ATOM 650 N N . GLY A 1 82 ? -4.972 -5.392 12.772 1.00 97.62 82 GLY A N 1
ATOM 651 C CA . GLY A 1 82 ? -5.989 -4.875 13.700 1.00 97.62 82 GLY A CA 1
ATOM 652 C C . GLY A 1 82 ? -6.824 -3.706 13.167 1.00 97.62 82 GLY A C 1
ATOM 653 O O . GLY A 1 82 ? -7.794 -3.305 13.815 1.00 97.62 82 GLY A O 1
ATOM 654 N N . TRP A 1 83 ? -6.500 -3.178 11.983 1.00 98.00 83 TRP A N 1
ATOM 655 C CA . TRP A 1 83 ? -7.248 -2.078 11.373 1.00 98.00 83 TRP A CA 1
ATOM 656 C C . TRP A 1 83 ? -8.667 -2.497 10.983 1.00 98.00 83 TRP A C 1
ATOM 658 O O . TRP A 1 83 ? -8.890 -3.592 10.470 1.00 98.00 83 TRP A O 1
ATOM 668 N N . GLN A 1 84 ? -9.617 -1.588 11.188 1.00 97.06 84 GLN A N 1
ATOM 669 C CA . GLN A 1 84 ? -11.031 -1.766 10.855 1.00 97.06 84 GLN A CA 1
ATOM 670 C C . GLN A 1 84 ? -11.422 -0.857 9.682 1.00 97.06 84 GLN A C 1
ATOM 672 O O . GLN A 1 84 ? -10.691 0.077 9.349 1.00 97.06 84 GLN A O 1
ATOM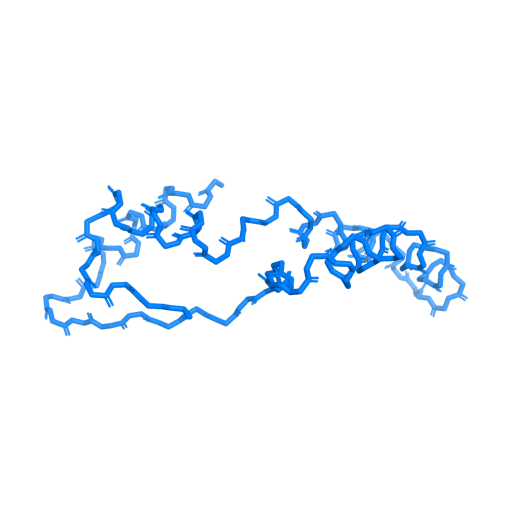 677 N N . ASP A 1 85 ? -12.563 -1.136 9.046 1.00 97.12 85 ASP A N 1
ATOM 678 C CA . ASP A 1 85 ? -13.124 -0.333 7.943 1.00 97.12 85 ASP A CA 1
ATOM 679 C C . ASP A 1 85 ? -12.164 -0.086 6.759 1.00 97.12 85 ASP A C 1
ATOM 681 O O . ASP A 1 85 ? -12.188 0.971 6.121 1.00 97.12 85 ASP A O 1
ATOM 685 N N . VAL A 1 86 ? -11.315 -1.069 6.446 1.00 97.62 86 VAL A N 1
ATOM 686 C CA . VAL A 1 86 ? -10.303 -0.976 5.382 1.00 97.62 86 VAL A CA 1
ATOM 687 C C . VAL A 1 86 ? -10.962 -0.927 3.995 1.00 97.62 86 VAL A C 1
ATOM 689 O O . VAL A 1 86 ? -11.774 -1.790 3.657 1.00 97.62 86 VAL A O 1
ATOM 692 N N . LYS A 1 87 ? -10.594 0.067 3.175 1.00 95.06 87 LYS A N 1
ATOM 693 C CA . LYS A 1 87 ? -11.135 0.307 1.821 1.00 95.06 87 LYS A CA 1
ATOM 694 C C . LYS A 1 87 ? -10.017 0.645 0.830 1.00 95.06 87 LYS A C 1
ATOM 696 O O . LYS A 1 87 ? -8.986 1.172 1.243 1.00 95.06 87 LYS A O 1
ATOM 701 N N . TYR A 1 88 ? -10.247 0.347 -0.449 1.00 92.06 88 TYR A N 1
ATOM 702 C CA . TYR A 1 88 ? -9.357 0.621 -1.582 1.00 92.06 88 TYR A CA 1
ATOM 703 C C . TYR A 1 88 ? -10.149 0.814 -2.876 1.00 92.06 88 TYR A C 1
ATOM 705 O O . TYR A 1 88 ? -11.322 0.372 -2.907 1.00 92.06 88 TYR A O 1
#

pLDDT: mean 88.83, std 8.95, range [66.44, 98.31]

Radius of gyration: 16.22 Å; Cα contacts (8 Å, |Δi|>4): 56; chains: 1; bounding box: 36×18×41 Å